Protein AF-A0A4R2I6M8-F1 (afdb_monomer_lite)

Organism: NCBI:txid328517

Radius of gyration: 14.89 Å; chains: 1; bounding box: 42×35×41 Å

pLDDT: mean 70.97, std 15.12, range [35.72, 87.62]

Structure (mmCIF, N/CA/C/O backbone):
data_AF-A0A4R2I6M8-F1
#
_entry.id   AF-A0A4R2I6M8-F1
#
loop_
_atom_site.group_PDB
_atom_site.id
_atom_site.type_symbol
_atom_site.label_atom_id
_atom_site.label_alt_id
_atom_site.label_comp_id
_atom_site.label_asym_id
_atom_site.label_entity_id
_atom_site.label_seq_id
_atom_site.pdbx_PDB_ins_code
_atom_site.Cartn_x
_atom_site.Cartn_y
_atom_site.Cartn_z
_atom_site.occupancy
_atom_site.B_iso_or_equiv
_atom_site.auth_seq_id
_atom_site.auth_comp_id
_atom_site.auth_asym_id
_atom_site.auth_atom_id
_atom_site.pdbx_PDB_model_num
ATOM 1 N N . MET A 1 1 ? 30.517 22.750 -7.968 1.00 36.44 1 MET A N 1
ATOM 2 C CA . MET A 1 1 ? 29.040 22.791 -7.957 1.00 36.44 1 MET A CA 1
ATOM 3 C C . MET A 1 1 ? 28.555 21.352 -7.991 1.00 36.44 1 MET A C 1
ATOM 5 O O . MET A 1 1 ? 28.567 20.752 -9.052 1.00 36.44 1 MET A O 1
ATOM 9 N N . ASN A 1 2 ? 28.259 20.767 -6.829 1.00 35.72 2 ASN A N 1
ATOM 10 C CA . ASN A 1 2 ? 27.710 19.414 -6.749 1.00 35.72 2 ASN A CA 1
ATOM 11 C C . ASN A 1 2 ? 26.189 19.539 -6.763 1.00 35.72 2 ASN A C 1
ATOM 13 O O . ASN A 1 2 ? 25.606 19.961 -5.767 1.00 35.72 2 ASN A O 1
ATOM 17 N N . SER A 1 3 ? 25.560 19.214 -7.888 1.00 36.62 3 SER A N 1
ATOM 18 C CA . SER A 1 3 ? 24.137 18.889 -7.881 1.00 36.62 3 SER A CA 1
ATOM 19 C C . SER A 1 3 ? 23.993 17.537 -7.181 1.00 36.62 3 SER A C 1
ATOM 21 O O . SER A 1 3 ? 24.611 16.574 -7.640 1.00 36.62 3 SER A O 1
ATOM 23 N N . PRO A 1 4 ? 23.232 17.417 -6.082 1.00 42.75 4 PRO A N 1
ATOM 24 C CA . PRO A 1 4 ? 22.845 16.106 -5.602 1.00 42.75 4 PRO A CA 1
ATOM 25 C C . PRO A 1 4 ? 21.873 15.540 -6.637 1.00 42.75 4 PRO A C 1
ATOM 27 O O . PRO A 1 4 ? 20.736 15.997 -6.748 1.00 42.75 4 PRO A O 1
ATOM 30 N N . SER A 1 5 ? 22.331 14.581 -7.441 1.00 39.78 5 SER A N 1
ATOM 31 C CA . SER A 1 5 ? 21.415 13.699 -8.158 1.00 39.78 5 SER A CA 1
ATOM 32 C C . SER A 1 5 ? 20.467 13.121 -7.110 1.00 39.78 5 SER A C 1
ATOM 34 O O . SER A 1 5 ? 20.960 12.564 -6.123 1.00 39.78 5 SER A O 1
ATOM 36 N N . PRO A 1 6 ? 19.137 13.263 -7.246 1.00 44.91 6 PRO A N 1
ATOM 37 C CA . PRO A 1 6 ? 18.244 12.540 -6.370 1.00 44.91 6 PRO A CA 1
ATOM 38 C C . PRO A 1 6 ? 18.526 11.072 -6.660 1.00 44.91 6 PRO A C 1
ATOM 40 O O . PRO A 1 6 ? 18.243 10.574 -7.748 1.00 44.91 6 PRO A O 1
ATOM 43 N N . HIS A 1 7 ? 19.157 10.387 -5.712 1.00 40.53 7 HIS A N 1
ATOM 44 C CA . HIS A 1 7 ? 19.031 8.950 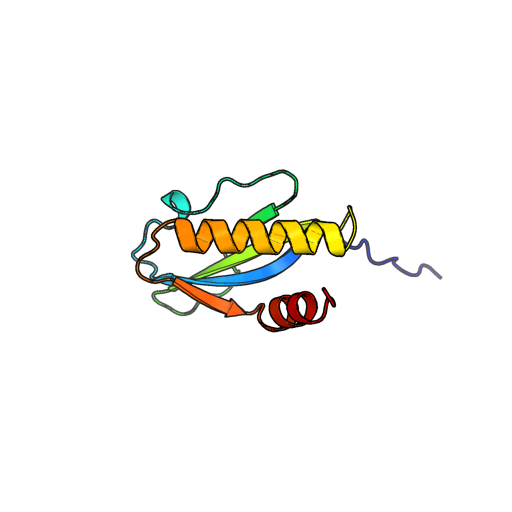-5.633 1.00 40.53 7 HIS A CA 1
ATOM 45 C C . HIS A 1 7 ? 17.528 8.720 -5.514 1.00 40.53 7 HIS A C 1
ATOM 47 O O . HIS A 1 7 ? 16.949 8.901 -4.445 1.00 40.53 7 HIS A O 1
ATOM 53 N N . LEU A 1 8 ? 16.880 8.455 -6.649 1.00 51.16 8 LEU A N 1
ATOM 54 C CA . LEU A 1 8 ? 15.541 7.908 -6.700 1.00 51.16 8 LEU A CA 1
ATOM 55 C C . LEU A 1 8 ? 15.681 6.541 -6.046 1.00 51.16 8 LEU A C 1
ATOM 57 O O . LEU A 1 8 ? 15.967 5.545 -6.701 1.00 51.16 8 LEU A O 1
ATOM 61 N N . SER A 1 9 ? 15.605 6.523 -4.720 1.00 51.91 9 SER A N 1
ATOM 62 C CA . SER A 1 9 ? 15.295 5.335 -3.953 1.00 51.91 9 SER A CA 1
ATOM 63 C C . SER A 1 9 ? 14.077 4.737 -4.650 1.00 51.91 9 SER A C 1
ATOM 65 O O . SER A 1 9 ? 13.019 5.358 -4.636 1.00 51.91 9 SER A O 1
ATOM 67 N N . GLY A 1 10 ? 14.256 3.612 -5.348 1.00 69.69 10 GLY A N 1
ATOM 68 C CA . GLY A 1 10 ? 13.279 3.087 -6.313 1.00 69.69 10 GLY A CA 1
ATOM 69 C C . GLY A 1 10 ? 11.903 2.787 -5.716 1.00 69.69 10 GLY A C 1
ATOM 70 O O . GLY A 1 10 ? 10.924 2.656 -6.433 1.00 69.69 10 GLY A O 1
ATOM 71 N N . TRP A 1 11 ? 11.792 2.771 -4.394 1.00 81.81 11 TRP A N 1
ATOM 72 C CA . TRP A 1 11 ? 10.570 2.519 -3.653 1.00 81.81 11 TRP A CA 1
ATOM 73 C C . TRP A 1 11 ? 9.638 3.730 -3.629 1.00 81.81 11 TRP A C 1
ATOM 75 O O . TRP A 1 11 ? 9.947 4.759 -3.029 1.00 81.81 11 TRP A O 1
ATOM 85 N N . THR A 1 12 ? 8.457 3.575 -4.221 1.00 83.19 12 THR A N 1
ATOM 86 C CA . THR A 1 12 ? 7.394 4.587 -4.227 1.00 83.19 12 THR A CA 1
ATOM 87 C C . THR A 1 12 ? 6.141 4.039 -3.563 1.00 83.19 12 THR A C 1
ATOM 89 O O . THR A 1 12 ? 5.738 2.909 -3.835 1.00 83.19 12 THR A O 1
ATOM 92 N N . VAL A 1 13 ? 5.504 4.847 -2.712 1.00 82.38 13 VAL A N 1
ATOM 93 C CA . VAL A 1 13 ? 4.192 4.520 -2.141 1.00 82.38 13 VAL A CA 1
ATOM 94 C C . VAL A 1 13 ? 3.143 4.617 -3.246 1.00 82.38 13 VAL A C 1
ATOM 96 O O . VAL A 1 13 ? 2.899 5.700 -3.780 1.00 82.38 13 VAL A O 1
ATOM 99 N N . VAL A 1 14 ? 2.533 3.490 -3.598 1.00 81.12 14 VAL A N 1
ATOM 100 C CA . VAL A 1 14 ? 1.501 3.422 -4.647 1.00 81.12 14 VAL A CA 1
ATOM 101 C C . VAL A 1 14 ? 0.093 3.505 -4.072 1.00 81.12 14 VAL A C 1
ATOM 103 O O . VAL A 1 14 ? -0.821 3.994 -4.737 1.00 81.12 14 VAL A O 1
ATOM 106 N N . ALA A 1 15 ? -0.081 3.069 -2.826 1.00 81.88 15 ALA A N 1
ATOM 107 C CA . ALA A 1 15 ? -1.333 3.164 -2.099 1.00 81.88 15 ALA A CA 1
ATOM 108 C C . ALA A 1 15 ? -1.087 3.133 -0.590 1.00 81.88 15 ALA A C 1
ATOM 110 O O . ALA A 1 15 ? -0.119 2.535 -0.126 1.00 81.88 15 ALA A O 1
ATOM 111 N N . THR A 1 16 ? -1.997 3.748 0.158 1.00 85.38 16 THR A N 1
ATOM 112 C CA . THR A 1 16 ? -2.055 3.645 1.616 1.00 85.38 16 THR A CA 1
ATOM 113 C C . THR A 1 16 ? -3.387 3.031 1.995 1.00 85.38 16 THR A C 1
ATOM 115 O O . THR A 1 16 ? -4.449 3.511 1.577 1.00 85.38 16 THR A O 1
ATOM 118 N N . VAL A 1 17 ? -3.319 1.974 2.790 1.00 83.19 17 VAL A N 1
ATOM 119 C CA . VAL A 1 17 ? -4.473 1.250 3.305 1.00 83.19 17 VAL A CA 1
ATOM 120 C C . VAL A 1 17 ? -4.677 1.623 4.762 1.00 83.19 17 VAL A C 1
ATOM 122 O O . VAL A 1 17 ? -3.739 1.583 5.552 1.00 83.19 17 VAL A O 1
ATOM 125 N N . GLU A 1 18 ? -5.900 1.987 5.117 1.00 84.62 18 GLU A N 1
ATOM 126 C CA . GLU A 1 18 ? -6.329 2.160 6.497 1.00 84.62 18 GLU A CA 1
ATOM 127 C C . GLU A 1 18 ? -7.088 0.927 6.960 1.00 84.62 18 GLU A C 1
ATOM 129 O O . GLU A 1 18 ? -8.026 0.497 6.284 1.00 84.62 18 GLU A O 1
ATOM 134 N N . VAL A 1 19 ? -6.703 0.410 8.124 1.00 80.69 19 VAL A N 1
ATOM 135 C CA . VAL A 1 19 ? -7.320 -0.749 8.779 1.00 80.69 19 VAL A CA 1
ATOM 136 C C . VAL A 1 19 ? -7.550 -0.444 10.252 1.00 80.69 19 VAL A C 1
ATOM 138 O O . VAL A 1 19 ? -6.810 0.342 10.839 1.00 80.69 19 VAL A O 1
ATOM 141 N N . ALA A 1 20 ? -8.576 -1.030 10.863 1.00 79.38 20 ALA A N 1
ATOM 142 C CA . ALA A 1 20 ? -8.820 -0.890 12.297 1.00 79.38 20 ALA A CA 1
ATOM 143 C C . ALA A 1 20 ? -7.657 -1.470 13.136 1.00 79.38 20 ALA A C 1
ATOM 145 O O . ALA A 1 20 ? -7.156 -2.557 12.856 1.00 79.38 20 ALA A O 1
ATOM 146 N N . ASP A 1 21 ? -7.250 -0.776 14.204 1.00 72.88 21 ASP A N 1
ATOM 147 C CA . ASP A 1 21 ? -6.143 -1.179 15.105 1.00 72.88 21 ASP A CA 1
ATOM 148 C C . ASP A 1 21 ? -6.449 -2.441 15.939 1.00 72.88 21 ASP A C 1
ATOM 150 O O . ASP A 1 21 ? -5.589 -2.974 16.634 1.00 72.88 21 ASP A O 1
ATOM 154 N N . THR A 1 22 ? -7.678 -2.952 15.850 1.00 64.56 22 THR A N 1
ATOM 155 C CA . THR A 1 22 ? -8.117 -4.207 16.472 1.00 64.56 22 THR A CA 1
ATOM 156 C C . THR A 1 22 ? -7.823 -5.445 15.624 1.00 64.56 22 THR A C 1
ATOM 158 O O . THR A 1 22 ? -7.887 -6.560 16.142 1.00 64.56 22 THR A O 1
ATOM 161 N N . GLU A 1 23 ? -7.522 -5.276 14.335 1.00 61.84 23 GLU A N 1
ATOM 162 C CA . GLU A 1 23 ? -7.243 -6.376 13.410 1.00 61.84 23 GLU A CA 1
ATOM 163 C C . GLU A 1 23 ? -5.748 -6.725 13.428 1.00 61.84 23 GLU A C 1
ATOM 165 O O . GLU A 1 23 ? -4.879 -5.858 13.301 1.00 61.84 23 GLU A O 1
ATOM 170 N N . ALA A 1 24 ? -5.424 -8.018 13.528 1.00 64.19 24 ALA A N 1
ATOM 171 C CA . ALA A 1 24 ? -4.059 -8.525 13.386 1.00 64.19 24 ALA A CA 1
ATOM 172 C C . ALA A 1 24 ? -3.624 -8.512 11.909 1.00 64.19 24 ALA A C 1
ATOM 174 O O . ALA A 1 24 ? -3.296 -9.546 11.331 1.00 64.19 24 ALA A O 1
ATOM 175 N N . ILE A 1 25 ? -3.629 -7.333 11.288 1.00 64.62 25 ILE A N 1
ATOM 176 C CA . ILE A 1 25 ? -3.425 -7.139 9.850 1.00 64.62 25 ILE A CA 1
ATOM 177 C C . ILE A 1 25 ? -2.140 -7.773 9.318 1.00 64.62 25 ILE A C 1
ATOM 179 O O . ILE A 1 25 ? -2.120 -8.273 8.200 1.00 64.62 25 ILE A O 1
ATOM 183 N N . THR A 1 26 ? -1.080 -7.847 10.122 1.00 62.50 26 THR A N 1
ATOM 184 C CA . THR A 1 26 ? 0.171 -8.512 9.728 1.00 62.50 26 THR A CA 1
ATOM 185 C C . THR A 1 26 ? -0.003 -9.994 9.380 1.00 62.50 26 THR A C 1
ATOM 187 O O . THR A 1 26 ? 0.855 -10.540 8.694 1.00 62.50 26 THR A O 1
ATOM 190 N N . GLN A 1 27 ? -1.093 -10.640 9.810 1.00 64.81 27 GLN A N 1
ATOM 191 C CA . GLN A 1 27 ? -1.435 -12.020 9.440 1.00 64.81 27 GLN A CA 1
ATOM 192 C C . GLN A 1 27 ? -2.178 -12.120 8.099 1.00 64.81 27 GLN A C 1
ATOM 194 O O . GLN A 1 27 ? -2.181 -13.187 7.492 1.00 64.81 27 GLN A O 1
ATOM 199 N N . PHE A 1 28 ? -2.793 -11.025 7.649 1.00 69.19 28 PHE A N 1
ATOM 200 C CA . PHE A 1 28 ? -3.620 -10.965 6.442 1.00 69.19 28 PHE A CA 1
ATOM 201 C C . PHE A 1 28 ? -2.943 -10.225 5.290 1.00 69.19 28 PHE A C 1
ATOM 203 O O . PHE A 1 28 ? -3.413 -10.300 4.160 1.00 69.19 28 PHE A O 1
ATOM 210 N N . LEU A 1 29 ? -1.852 -9.497 5.536 1.00 72.00 29 LEU A N 1
ATOM 211 C CA . LEU A 1 29 ? -1.110 -8.869 4.451 1.00 72.00 29 LEU A CA 1
ATOM 212 C C . LEU A 1 29 ? -0.489 -9.931 3.532 1.00 72.00 29 LEU A C 1
ATOM 214 O O . LEU A 1 29 ? 0.018 -10.946 4.023 1.00 72.00 29 LEU A O 1
ATOM 218 N N . PRO A 1 30 ? -0.465 -9.682 2.210 1.00 73.12 30 PRO A N 1
ATOM 219 C CA . PRO A 1 30 ? 0.318 -10.480 1.286 1.00 73.12 30 PRO A CA 1
ATOM 220 C C . PRO A 1 30 ? 1.776 -10.571 1.738 1.00 73.12 30 PRO A C 1
ATOM 222 O O . PRO A 1 30 ? 2.303 -9.704 2.440 1.00 73.12 30 PRO A O 1
ATOM 225 N N . ARG A 1 31 ? 2.459 -11.633 1.322 1.00 81.00 31 ARG A N 1
ATOM 226 C CA . ARG A 1 31 ? 3.866 -11.816 1.670 1.00 81.00 31 ARG A CA 1
ATOM 227 C C . ARG A 1 31 ? 4.720 -10.805 0.911 1.00 81.00 31 ARG A C 1
ATOM 229 O O . ARG A 1 31 ? 4.694 -10.795 -0.307 1.00 81.00 31 ARG A O 1
ATOM 236 N N . GLU A 1 32 ? 5.534 -10.025 1.617 1.00 83.12 32 GLU A N 1
ATOM 237 C CA . GLU A 1 32 ? 6.478 -9.102 0.974 1.00 83.12 32 GLU A CA 1
ATOM 238 C C . GLU A 1 32 ? 7.415 -9.809 -0.017 1.00 83.12 32 GLU A C 1
ATOM 240 O O . GLU A 1 32 ? 7.814 -10.965 0.182 1.00 83.12 32 GLU A O 1
ATOM 245 N N . ALA A 1 33 ? 7.806 -9.081 -1.063 1.00 84.06 33 ALA A N 1
ATOM 246 C CA . ALA A 1 33 ? 8.696 -9.560 -2.113 1.00 84.06 33 ALA A CA 1
ATOM 247 C C . ALA A 1 33 ? 9.828 -8.559 -2.384 1.00 84.06 33 ALA A C 1
ATOM 249 O O . ALA A 1 33 ? 9.876 -7.462 -1.835 1.00 84.06 33 ALA A O 1
ATOM 250 N N . ALA A 1 34 ? 10.757 -8.926 -3.269 1.00 83.38 34 ALA A N 1
ATOM 251 C CA . ALA A 1 34 ? 11.855 -8.037 -3.656 1.00 83.38 34 ALA A CA 1
ATOM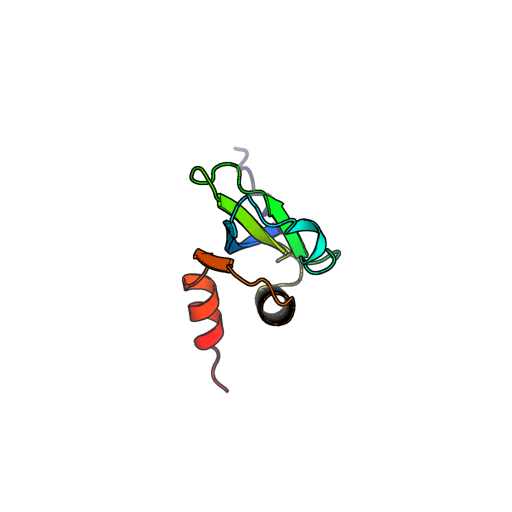 252 C C . ALA A 1 34 ? 11.372 -6.738 -4.330 1.00 83.38 34 ALA A C 1
ATOM 254 O O . ALA A 1 34 ? 12.096 -5.751 -4.322 1.00 83.38 34 ALA A O 1
ATOM 255 N N . GLU A 1 35 ? 10.162 -6.746 -4.895 1.00 85.12 35 GLU A N 1
ATOM 256 C CA . GLU A 1 35 ? 9.629 -5.669 -5.734 1.00 85.12 35 GLU A CA 1
ATOM 257 C C . GLU A 1 35 ? 8.498 -4.878 -5.049 1.00 85.12 35 GLU A C 1
ATOM 259 O O . GLU A 1 35 ? 8.101 -3.821 -5.539 1.00 85.12 35 GLU A O 1
ATOM 264 N N . TYR A 1 36 ? 7.970 -5.361 -3.916 1.00 86.88 36 TYR A N 1
ATOM 265 C CA . TYR A 1 36 ? 6.963 -4.657 -3.119 1.00 86.88 36 TYR A CA 1
ATOM 266 C C . TYR A 1 36 ? 7.083 -4.970 -1.624 1.00 86.88 36 TYR A C 1
ATOM 268 O O . TYR A 1 36 ? 7.461 -6.074 -1.232 1.00 86.88 36 TYR A O 1
ATOM 276 N N . ARG A 1 37 ? 6.710 -4.006 -0.781 1.00 87.62 37 ARG A N 1
ATOM 277 C CA . ARG A 1 37 ? 6.721 -4.142 0.682 1.00 87.62 37 ARG A CA 1
ATOM 278 C C . ARG A 1 37 ? 5.610 -3.337 1.344 1.00 87.62 37 ARG A C 1
ATOM 280 O O . ARG A 1 37 ? 5.100 -2.378 0.755 1.00 87.62 37 ARG A O 1
ATOM 287 N N . PHE A 1 38 ? 5.293 -3.688 2.583 1.00 86.19 38 PHE A N 1
ATOM 288 C CA . PHE A 1 38 ? 4.281 -3.027 3.396 1.00 86.19 38 PHE A CA 1
ATOM 289 C C . PHE A 1 38 ? 4.952 -2.318 4.563 1.00 86.19 38 PHE A C 1
ATOM 291 O O . PHE A 1 38 ? 5.574 -2.928 5.429 1.00 86.19 38 PHE A O 1
ATOM 298 N N . VAL A 1 39 ? 4.815 -1.000 4.610 1.00 85.75 39 VAL A N 1
ATOM 299 C CA . VAL A 1 39 ? 5.422 -0.187 5.662 1.00 85.75 39 VAL A CA 1
ATOM 300 C C . VAL A 1 39 ? 4.313 0.455 6.470 1.00 85.75 39 VAL A C 1
ATOM 302 O O . VAL A 1 39 ? 3.414 1.071 5.912 1.00 85.75 39 VAL A O 1
ATOM 305 N N . ARG A 1 40 ? 4.359 0.341 7.798 1.00 83.12 40 ARG A N 1
ATOM 306 C CA . ARG A 1 40 ? 3.423 1.087 8.646 1.00 83.12 40 ARG A CA 1
ATOM 307 C C . ARG A 1 40 ? 3.693 2.582 8.469 1.00 83.12 40 ARG A C 1
ATOM 309 O O . ARG A 1 40 ? 4.829 3.023 8.655 1.00 83.12 40 ARG A O 1
ATOM 316 N N . ALA A 1 41 ? 2.666 3.347 8.113 1.00 78.88 41 ALA A N 1
ATOM 317 C CA . ALA A 1 41 ? 2.798 4.786 7.962 1.00 78.88 41 ALA A CA 1
ATOM 318 C C . ALA A 1 41 ? 3.173 5.418 9.312 1.00 78.88 41 ALA A C 1
ATOM 320 O O . ALA A 1 41 ? 2.738 4.968 10.375 1.00 78.88 41 ALA A O 1
ATOM 321 N N . ALA A 1 42 ? 3.982 6.477 9.271 1.00 71.50 42 ALA A N 1
ATOM 322 C CA . ALA A 1 42 ? 4.491 7.135 10.476 1.00 71.50 42 ALA A CA 1
ATOM 323 C C . ALA A 1 42 ? 3.392 7.819 11.310 1.00 71.50 42 ALA A C 1
ATOM 325 O O . ALA A 1 42 ? 3.573 8.043 12.506 1.00 71.50 42 ALA A O 1
ATOM 326 N N . ALA A 1 43 ? 2.263 8.149 10.683 1.00 73.44 43 ALA A N 1
ATOM 327 C CA . ALA A 1 43 ? 1.104 8.735 11.331 1.00 73.44 43 ALA A CA 1
ATOM 328 C C . ALA A 1 43 ? -0.151 7.967 10.913 1.00 73.44 43 ALA A C 1
ATOM 330 O O . ALA A 1 43 ? -0.386 7.764 9.722 1.00 73.44 43 ALA A O 1
ATOM 331 N N . SER A 1 44 ? -0.964 7.584 11.893 1.00 76.44 44 SER A N 1
ATOM 332 C CA . SER A 1 44 ? -2.322 7.098 11.679 1.00 76.44 44 SER A CA 1
ATOM 333 C C . SER A 1 44 ? -3.268 7.713 12.721 1.00 76.44 44 SER A C 1
ATOM 335 O O . SER A 1 44 ? -2.831 8.052 13.827 1.00 76.44 44 SER A O 1
ATOM 337 N N . PRO A 1 45 ? -4.554 7.915 12.386 1.00 76.69 45 PRO A N 1
ATOM 338 C CA . PRO A 1 45 ? -5.573 8.327 13.344 1.00 76.69 45 PRO A CA 1
ATOM 339 C C . PRO A 1 45 ? -5.706 7.313 14.488 1.00 76.69 45 PRO A C 1
ATOM 341 O O . PRO A 1 45 ? -5.470 6.120 14.299 1.00 76.69 45 PRO A O 1
ATOM 344 N N . GLN A 1 46 ? -6.131 7.765 15.673 1.00 75.38 46 GLN A N 1
ATOM 345 C CA . GLN A 1 46 ? -6.417 6.851 16.786 1.00 75.38 46 GLN A CA 1
ATOM 346 C C . GLN A 1 46 ? -7.462 5.800 16.387 1.00 75.38 46 GLN A C 1
ATOM 348 O O . GLN A 1 46 ? -8.484 6.135 15.789 1.00 75.38 46 GLN A O 1
ATOM 353 N N . GLY A 1 47 ? -7.203 4.540 16.749 1.00 76.12 47 GLY A N 1
ATOM 354 C CA . GLY A 1 47 ? -8.064 3.400 16.421 1.00 76.12 47 GLY A CA 1
ATOM 355 C C . GLY A 1 47 ? -7.837 2.807 15.028 1.00 76.12 47 GLY A C 1
ATOM 356 O O . GLY A 1 47 ? -8.495 1.826 14.688 1.00 76.12 47 GLY A O 1
ATOM 357 N N . TYR A 1 48 ? -6.895 3.350 14.248 1.00 81.00 48 TYR A N 1
ATOM 358 C CA . TYR A 1 48 ? -6.555 2.850 12.920 1.00 81.00 48 TYR A CA 1
ATOM 359 C C . TYR A 1 48 ? -5.047 2.691 12.722 1.00 81.00 48 TYR A C 1
ATOM 361 O O . TYR A 1 48 ? -4.222 3.417 13.281 1.00 81.00 48 TYR A O 1
ATOM 369 N N . ILE A 1 49 ? -4.693 1.760 11.845 1.00 83.56 49 ILE A N 1
ATOM 370 C CA . ILE A 1 49 ? -3.353 1.507 11.336 1.00 83.56 49 ILE A CA 1
ATOM 371 C C . ILE A 1 49 ? -3.349 1.887 9.864 1.00 83.56 49 ILE A C 1
ATOM 373 O O . ILE A 1 49 ? -4.173 1.415 9.085 1.00 83.56 49 ILE A O 1
ATOM 377 N N . TRP A 1 50 ? -2.404 2.737 9.480 1.00 86.38 50 TRP A N 1
ATOM 378 C CA . TRP A 1 50 ? -2.141 3.040 8.079 1.00 86.38 50 TRP A CA 1
ATOM 379 C C . TRP A 1 50 ? -0.939 2.236 7.601 1.00 86.38 50 TRP A C 1
ATOM 381 O O . TRP A 1 50 ? 0.084 2.165 8.288 1.00 86.38 50 TRP A O 1
ATOM 391 N N . ILE A 1 51 ? -1.074 1.618 6.434 1.00 85.62 51 ILE A N 1
ATOM 392 C CA . ILE A 1 51 ? -0.057 0.774 5.815 1.00 85.62 51 ILE A CA 1
ATOM 393 C C . ILE A 1 51 ? 0.192 1.288 4.408 1.00 85.62 51 ILE A C 1
ATOM 395 O O . ILE A 1 51 ? -0.687 1.247 3.549 1.00 85.62 51 ILE A O 1
ATOM 399 N N . ASP A 1 52 ? 1.403 1.768 4.187 1.00 86.56 52 ASP A N 1
ATOM 400 C CA . ASP A 1 52 ? 1.896 2.195 2.894 1.00 86.56 52 ASP A CA 1
ATOM 401 C C . ASP A 1 52 ? 2.388 0.983 2.107 1.00 86.56 52 ASP A C 1
ATOM 403 O O . ASP A 1 52 ? 3.295 0.257 2.523 1.00 86.56 52 ASP A O 1
ATOM 407 N N . ILE A 1 53 ? 1.805 0.798 0.932 1.00 86.12 53 ILE A N 1
ATOM 408 C CA . ILE A 1 53 ? 2.235 -0.181 -0.055 1.00 86.12 53 ILE A CA 1
ATOM 409 C C . ILE A 1 53 ? 3.304 0.490 -0.900 1.00 86.12 53 ILE A C 1
ATOM 411 O O . ILE A 1 53 ? 3.022 1.440 -1.638 1.00 86.12 53 ILE A O 1
ATOM 415 N N . GLN A 1 54 ? 4.532 0.005 -0.788 1.00 87.12 54 GLN A N 1
ATOM 416 C CA . GLN A 1 54 ? 5.662 0.515 -1.550 1.00 87.12 54 GLN A CA 1
ATOM 417 C C . GLN A 1 54 ? 6.044 -0.476 -2.637 1.00 87.12 54 GLN A C 1
ATOM 419 O O . GLN A 1 54 ? 6.181 -1.663 -2.361 1.00 87.12 54 GLN A O 1
ATOM 424 N N . VAL A 1 55 ? 6.248 0.021 -3.851 1.00 86.12 55 VAL A N 1
ATOM 425 C CA . VAL A 1 55 ? 6.695 -0.770 -5.004 1.00 86.12 55 VAL A CA 1
ATOM 426 C C . VAL A 1 55 ? 8.005 -0.198 -5.517 1.00 86.12 55 VAL A C 1
ATOM 428 O O . VAL A 1 55 ? 8.179 1.023 -5.518 1.00 86.12 55 VAL A O 1
ATOM 431 N N . ASP A 1 56 ? 8.916 -1.069 -5.940 1.00 85.94 56 ASP A N 1
ATOM 432 C CA . ASP A 1 56 ? 10.158 -0.667 -6.589 1.00 85.94 56 ASP A CA 1
ATOM 433 C C . ASP A 1 56 ? 9.925 -0.310 -8.071 1.00 85.94 56 ASP A C 1
ATOM 435 O O . ASP A 1 56 ? 9.406 -1.092 -8.867 1.00 85.94 56 ASP A O 1
ATOM 439 N N . PHE A 1 57 ? 10.330 0.897 -8.446 1.00 80.75 57 PHE A N 1
ATOM 440 C CA . PHE A 1 57 ? 10.290 1.455 -9.794 1.00 80.75 57 PHE A CA 1
ATOM 441 C C . PHE A 1 57 ? 11.609 1.271 -10.545 1.00 80.75 57 PHE A C 1
ATOM 443 O O . PHE A 1 57 ? 11.704 1.687 -11.702 1.00 80.75 57 PHE A O 1
ATOM 450 N N . GLY A 1 58 ? 12.617 0.633 -9.942 1.00 79.69 58 GLY A N 1
ATOM 451 C CA . GLY A 1 58 ? 13.908 0.363 -10.577 1.00 79.69 58 GLY A CA 1
ATOM 452 C C . GLY A 1 58 ? 13.802 -0.412 -11.897 1.00 79.69 58 GLY A C 1
ATOM 453 O O . GLY A 1 58 ? 14.619 -0.209 -12.792 1.00 79.69 58 GLY A O 1
ATOM 454 N N . ALA A 1 59 ? 12.759 -1.234 -12.056 1.00 76.38 59 ALA A N 1
ATOM 455 C CA . ALA A 1 59 ? 12.454 -1.980 -13.281 1.00 76.38 59 ALA A CA 1
ATOM 456 C C . ALA A 1 59 ? 11.549 -1.223 -14.285 1.00 76.38 59 ALA A C 1
ATOM 458 O O . ALA A 1 59 ? 11.229 -1.753 -15.349 1.00 76.38 59 ALA A O 1
ATOM 459 N N . GLY A 1 60 ? 11.137 0.011 -13.972 1.00 79.19 60 GLY A N 1
ATOM 460 C CA . GLY A 1 60 ? 10.305 0.862 -14.826 1.00 79.19 60 GLY A CA 1
ATOM 461 C C . GLY A 1 60 ? 8.827 0.943 -14.418 1.00 79.19 60 GLY A C 1
ATOM 462 O O . GLY A 1 60 ? 8.289 0.100 -13.699 1.00 79.19 60 GLY A O 1
ATOM 463 N N . VAL A 1 61 ? 8.151 1.988 -14.911 1.00 78.00 61 VAL A N 1
ATOM 464 C CA . VAL A 1 61 ? 6.791 2.386 -14.493 1.00 78.00 61 VAL A CA 1
ATOM 465 C C . VAL A 1 61 ? 5.728 1.337 -14.831 1.00 78.00 61 VAL A C 1
ATOM 467 O O . VAL A 1 61 ? 4.845 1.080 -14.013 1.00 78.00 61 VAL A O 1
ATOM 470 N N . GLU A 1 62 ?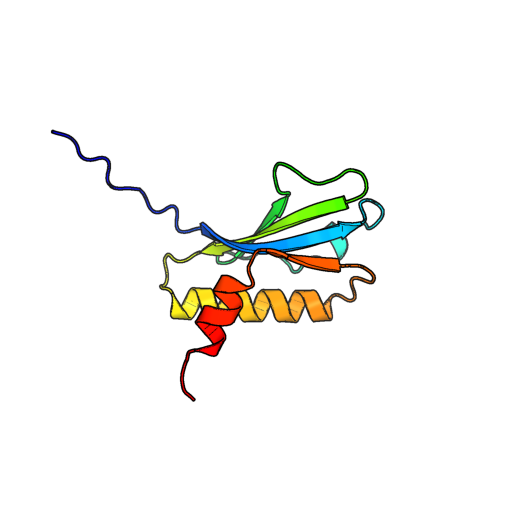 5.793 0.707 -16.007 1.00 81.00 62 GLU A N 1
ATOM 471 C CA . GLU A 1 62 ? 4.817 -0.320 -16.404 1.00 81.00 62 GLU A CA 1
ATOM 472 C C . GLU A 1 62 ? 4.884 -1.550 -15.496 1.00 81.00 62 GLU A C 1
ATOM 474 O O . GLU A 1 62 ? 3.857 -2.075 -15.056 1.00 81.00 62 GLU A O 1
ATOM 479 N N . HIS A 1 63 ? 6.106 -1.980 -15.184 1.00 80.50 63 HIS A N 1
ATOM 480 C CA . HIS A 1 63 ? 6.360 -3.117 -14.318 1.00 80.50 63 HIS A CA 1
ATOM 481 C C . HIS A 1 63 ? 5.868 -2.8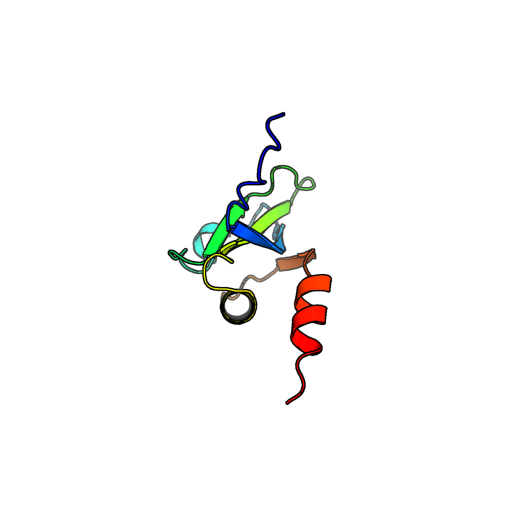39 -12.891 1.00 80.50 63 HIS A C 1
ATOM 483 O O . HIS A 1 63 ? 5.074 -3.617 -12.356 1.00 80.50 63 HIS A O 1
ATOM 489 N N . ALA A 1 64 ? 6.225 -1.680 -12.331 1.00 79.56 64 ALA A N 1
ATOM 490 C CA . ALA A 1 64 ? 5.744 -1.241 -11.023 1.00 79.56 64 ALA A CA 1
ATOM 491 C C . ALA A 1 64 ? 4.208 -1.125 -10.975 1.00 79.56 64 ALA A C 1
ATOM 493 O O . ALA A 1 64 ? 3.571 -1.563 -10.018 1.00 79.56 64 ALA A O 1
ATOM 494 N N . SER A 1 65 ? 3.582 -0.624 -12.044 1.00 80.75 65 SER A N 1
ATOM 495 C CA . SER A 1 65 ? 2.118 -0.526 -12.151 1.00 80.75 65 SER A CA 1
ATOM 496 C C . SER A 1 65 ? 1.433 -1.896 -12.176 1.00 80.75 65 SER A C 1
ATOM 498 O O . SER A 1 65 ? 0.334 -2.066 -11.644 1.00 80.75 65 SER A O 1
ATOM 500 N N . ARG A 1 66 ? 2.054 -2.901 -12.802 1.00 84.12 66 ARG A N 1
ATOM 501 C CA . ARG A 1 66 ? 1.555 -4.284 -12.787 1.00 84.12 66 ARG A CA 1
ATOM 502 C C . ARG A 1 66 ? 1.661 -4.905 -11.393 1.00 84.12 66 ARG A C 1
ATOM 504 O O . ARG A 1 66 ? 0.701 -5.540 -10.956 1.00 84.12 66 ARG A O 1
ATOM 511 N N . ILE A 1 67 ? 2.775 -4.691 -10.693 1.00 84.31 67 ILE A N 1
ATOM 512 C CA . ILE A 1 67 ? 2.943 -5.160 -9.310 1.00 84.31 67 ILE A CA 1
ATOM 513 C C . ILE A 1 67 ? 1.919 -4.494 -8.398 1.00 84.31 67 ILE A C 1
ATOM 515 O O . ILE A 1 67 ? 1.206 -5.195 -7.690 1.00 84.31 67 ILE A O 1
ATOM 519 N N . ALA A 1 68 ? 1.774 -3.169 -8.473 1.00 80.06 68 ALA A N 1
ATOM 520 C CA . ALA A 1 68 ? 0.802 -2.429 -7.674 1.00 80.06 68 ALA A CA 1
ATOM 521 C C . ALA A 1 68 ? -0.620 -2.990 -7.839 1.00 80.06 68 ALA A C 1
ATOM 523 O O . ALA A 1 68 ? -1.308 -3.220 -6.851 1.00 80.06 68 ALA A O 1
ATOM 524 N N . ARG A 1 69 ? -1.040 -3.290 -9.078 1.00 80.44 69 ARG A N 1
ATOM 525 C CA . ARG A 1 69 ? -2.340 -3.933 -9.348 1.00 80.44 69 ARG A CA 1
ATOM 526 C C . ARG A 1 69 ? -2.452 -5.333 -8.749 1.00 80.44 69 ARG A C 1
ATOM 528 O O . ARG A 1 69 ? -3.503 -5.672 -8.223 1.00 80.44 69 ARG A O 1
ATOM 535 N N . THR A 1 70 ? -1.383 -6.122 -8.819 1.00 84.00 70 THR A N 1
ATOM 536 C CA . THR A 1 70 ? -1.354 -7.480 -8.254 1.00 84.00 70 THR A CA 1
ATOM 537 C C . THR A 1 70 ? -1.501 -7.430 -6.737 1.00 84.00 70 THR A C 1
ATOM 539 O O . THR A 1 70 ? -2.396 -8.064 -6.195 1.00 84.00 70 THR A O 1
ATOM 542 N N . VAL A 1 71 ? -0.703 -6.595 -6.066 1.00 82.44 71 VAL A N 1
ATOM 543 C CA . VAL A 1 71 ? -0.741 -6.425 -4.607 1.00 82.44 71 VAL A CA 1
ATOM 544 C C . VAL A 1 71 ? -2.108 -5.933 -4.133 1.00 82.44 71 VAL A C 1
ATOM 546 O O . VAL A 1 71 ? -2.627 -6.420 -3.134 1.00 82.44 71 VAL A O 1
ATOM 549 N N . LEU A 1 72 ? -2.715 -4.986 -4.853 1.00 78.00 72 LEU A N 1
ATOM 550 C CA . LEU A 1 72 ? -4.054 -4.497 -4.523 1.00 78.00 72 LEU A CA 1
ATOM 551 C C . LEU A 1 72 ? -5.128 -5.578 -4.701 1.00 78.00 72 LEU A C 1
ATOM 553 O O . LEU A 1 72 ? -5.978 -5.720 -3.829 1.00 78.00 72 LEU A O 1
ATOM 557 N N . GLY A 1 73 ? -5.064 -6.367 -5.777 1.00 79.12 73 GLY A N 1
ATOM 558 C CA . GLY A 1 73 ? -5.981 -7.493 -5.974 1.00 79.12 73 GLY A CA 1
ATOM 559 C C . GLY A 1 73 ? -5.813 -8.589 -4.916 1.00 79.12 73 GLY A C 1
ATOM 560 O O . GLY A 1 73 ? -6.799 -9.157 -4.453 1.00 79.12 73 GLY A O 1
ATOM 561 N N . GLU A 1 74 ? -4.580 -8.860 -4.484 1.00 81.69 74 GLU A N 1
ATOM 562 C CA . GLU A 1 74 ? -4.315 -9.786 -3.377 1.00 81.69 74 GLU A CA 1
ATOM 563 C C . GLU A 1 74 ? -4.874 -9.255 -2.054 1.00 81.69 74 GLU A C 1
ATOM 565 O O . GLU A 1 74 ? -5.519 -10.007 -1.332 1.00 81.69 74 GLU A O 1
ATOM 570 N N . LEU A 1 75 ? -4.719 -7.959 -1.766 1.00 76.50 75 LEU A N 1
ATOM 571 C CA . LEU A 1 75 ? -5.303 -7.331 -0.576 1.00 76.50 75 LEU A CA 1
ATOM 572 C C . LEU A 1 75 ? -6.833 -7.414 -0.552 1.00 76.50 75 LEU A C 1
ATOM 574 O O . LEU A 1 75 ? -7.403 -7.697 0.500 1.00 76.50 75 LEU A O 1
ATOM 578 N N . GLU A 1 76 ? -7.494 -7.220 -1.696 1.00 73.75 76 GLU A N 1
ATOM 579 C CA . GLU A 1 76 ? -8.940 -7.452 -1.838 1.00 73.75 76 GLU A CA 1
ATOM 580 C C . GLU A 1 76 ? -9.318 -8.919 -1.585 1.00 73.75 76 GLU A C 1
ATOM 582 O O . GLU A 1 76 ? -10.368 -9.198 -1.005 1.00 73.75 76 GLU A O 1
ATOM 587 N N . GLY A 1 77 ? -8.450 -9.861 -1.961 1.00 73.75 77 GLY A N 1
ATOM 588 C CA . GLY A 1 77 ? -8.633 -11.294 -1.727 1.00 73.75 77 GLY A CA 1
ATOM 589 C C . GLY A 1 77 ? -8.315 -11.771 -0.304 1.00 73.75 77 GLY A C 1
ATOM 590 O O . GLY A 1 77 ? -8.797 -12.833 0.091 1.00 73.75 77 GLY A O 1
ATOM 591 N N . CYS A 1 78 ? -7.549 -11.009 0.484 1.00 71.44 78 CYS A N 1
ATOM 592 C CA . CYS A 1 78 ? -7.103 -11.406 1.826 1.00 71.44 78 CYS A CA 1
ATOM 593 C C . CYS A 1 78 ? -8.213 -11.432 2.892 1.00 71.44 78 CYS A C 1
ATOM 595 O O . CYS A 1 78 ? -7.952 -11.816 4.031 1.00 71.44 78 CYS A O 1
ATOM 597 N N . GLY A 1 79 ? -9.450 -11.063 2.545 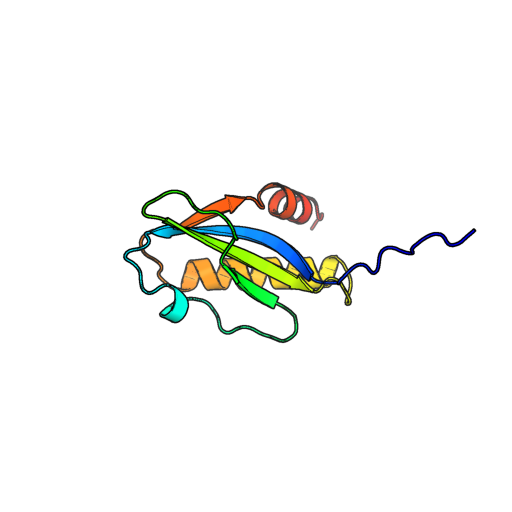1.00 63.38 79 GLY A N 1
ATOM 598 C CA . GLY A 1 79 ? -10.596 -11.190 3.450 1.00 63.38 79 GLY A CA 1
ATOM 599 C C . GLY A 1 79 ? -10.547 -10.244 4.651 1.00 63.38 79 GLY A C 1
ATOM 600 O O . GLY A 1 79 ? -11.199 -10.512 5.656 1.00 63.38 79 GLY A O 1
ATOM 601 N N . LEU A 1 80 ? -9.783 -9.152 4.555 1.00 67.69 80 LEU A N 1
ATOM 602 C CA . LEU A 1 80 ? -9.807 -8.065 5.529 1.00 67.69 80 LEU A CA 1
ATOM 603 C C . LEU A 1 80 ? -11.239 -7.515 5.614 1.00 67.69 80 LEU A C 1
ATOM 605 O O . LEU A 1 80 ? -11.767 -6.987 4.635 1.00 67.69 80 LEU A O 1
ATOM 609 N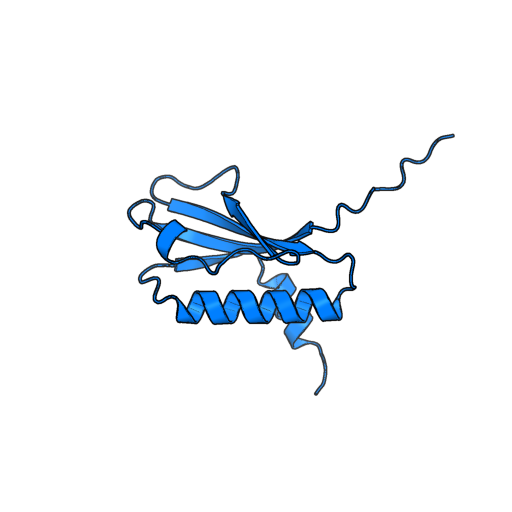 N . THR A 1 81 ? -11.870 -7.662 6.779 1.00 65.00 81 THR A N 1
ATOM 610 C CA . THR A 1 81 ? -13.291 -7.322 6.970 1.00 65.00 81 THR A CA 1
ATOM 611 C C . THR A 1 81 ? -13.533 -5.812 6.903 1.00 65.00 81 THR A C 1
ATOM 613 O O . THR A 1 81 ? -14.565 -5.375 6.404 1.00 65.00 81 THR A O 1
ATOM 616 N N . ASP A 1 82 ? -12.555 -5.023 7.359 1.00 70.06 82 ASP A N 1
ATOM 617 C CA . ASP A 1 82 ? -12.632 -3.564 7.466 1.00 70.06 82 ASP A CA 1
ATOM 618 C C . ASP A 1 82 ? -11.301 -2.906 7.060 1.00 70.06 82 ASP A C 1
ATOM 620 O O . ASP A 1 82 ? -10.512 -2.454 7.897 1.00 70.06 82 ASP A O 1
ATOM 624 N N . PHE A 1 83 ? -11.042 -2.834 5.751 1.00 74.38 83 PHE A N 1
ATOM 625 C CA . PHE A 1 83 ? -9.970 -2.000 5.203 1.00 74.38 83 PHE A CA 1
ATOM 626 C C . PHE A 1 83 ? -10.484 -1.040 4.134 1.00 74.38 83 PHE A C 1
ATOM 628 O O . PHE A 1 83 ? -11.424 -1.337 3.394 1.00 74.38 83 PHE A O 1
ATOM 635 N N . ARG A 1 84 ? -9.838 0.123 4.015 1.00 77.25 84 ARG A N 1
ATOM 636 C CA . ARG A 1 84 ? -10.093 1.067 2.920 1.00 77.25 84 ARG A CA 1
ATOM 637 C C . ARG A 1 84 ? -8.803 1.663 2.380 1.00 77.25 84 ARG A C 1
ATOM 639 O O . ARG A 1 84 ? -7.877 1.963 3.126 1.00 77.25 84 ARG A O 1
ATOM 646 N N . ILE A 1 85 ? -8.759 1.901 1.074 1.00 77.62 85 ILE A N 1
ATOM 647 C CA . ILE A 1 85 ? -7.654 2.619 0.433 1.00 77.62 85 ILE A CA 1
ATOM 648 C C . ILE A 1 85 ? -7.908 4.123 0.597 1.00 77.62 85 ILE A C 1
ATOM 650 O O . ILE A 1 85 ? -8.872 4.657 0.047 1.00 77.62 85 ILE A O 1
ATOM 654 N N . ILE A 1 86 ? -7.053 4.810 1.355 1.00 75.00 86 ILE A N 1
ATOM 655 C CA . ILE A 1 86 ? -7.220 6.237 1.694 1.00 75.00 86 ILE A CA 1
ATOM 656 C C . ILE A 1 86 ? -6.360 7.173 0.838 1.00 75.00 86 ILE A C 1
ATOM 658 O O . ILE A 1 86 ? -6.694 8.345 0.673 1.00 75.00 86 ILE A O 1
ATOM 662 N N . ALA A 1 87 ? -5.277 6.661 0.254 1.00 71.94 87 ALA A N 1
ATOM 663 C CA . ALA A 1 87 ? -4.404 7.391 -0.658 1.00 71.94 87 ALA A CA 1
ATOM 664 C C . ALA A 1 87 ? -3.897 6.446 -1.757 1.00 71.94 87 ALA A C 1
ATOM 666 O O . ALA A 1 87 ? -3.815 5.241 -1.546 1.00 71.94 87 ALA A O 1
ATOM 667 N N . GLY A 1 88 ? -3.599 6.986 -2.945 1.00 61.94 88 GLY A N 1
ATOM 668 C CA . GLY A 1 88 ? -3.187 6.195 -4.121 1.00 61.94 88 GLY A CA 1
ATOM 669 C C . GLY A 1 88 ? -4.182 6.180 -5.289 1.00 61.94 88 GLY A C 1
ATOM 670 O O . GLY A 1 88 ? -3.856 5.690 -6.368 1.00 61.94 88 GLY A O 1
ATOM 671 N N . ARG A 1 89 ? -5.369 6.802 -5.153 1.00 49.78 89 ARG A N 1
ATOM 672 C CA . ARG A 1 89 ? -6.340 6.945 -6.265 1.00 49.78 89 ARG A CA 1
ATOM 673 C C . ARG A 1 89 ? -5.751 7.615 -7.511 1.00 49.78 89 ARG A C 1
ATOM 675 O O . ARG A 1 89 ? -6.158 7.279 -8.615 1.00 49.78 89 ARG A O 1
ATOM 682 N N . ALA A 1 90 ? -4.786 8.522 -7.347 1.00 47.41 90 ALA A N 1
ATOM 683 C CA . ALA A 1 90 ? -4.078 9.139 -8.468 1.00 47.41 90 ALA A CA 1
ATOM 684 C C . ALA A 1 90 ? -3.218 8.125 -9.249 1.00 47.41 90 ALA A C 1
ATOM 686 O O . ALA A 1 90 ? -3.178 8.190 -10.471 1.00 47.41 90 ALA A O 1
ATOM 687 N N . TYR A 1 91 ? -2.606 7.143 -8.576 1.00 56.66 91 TYR A N 1
ATOM 688 C CA . TYR A 1 91 ? -1.894 6.041 -9.233 1.00 56.66 91 TYR A CA 1
ATOM 689 C C . TYR A 1 91 ? -2.859 5.085 -9.941 1.00 56.66 91 TYR A C 1
ATOM 691 O O . TYR A 1 91 ? -2.631 4.722 -11.092 1.00 56.66 91 TYR A O 1
ATOM 699 N N . LEU A 1 92 ? -3.989 4.754 -9.307 1.00 51.19 92 LEU A N 1
ATOM 700 C CA . LEU A 1 92 ? -5.056 3.975 -9.948 1.00 51.19 92 LEU A CA 1
ATOM 701 C C . LEU A 1 92 ? -5.583 4.665 -11.218 1.00 51.19 92 LEU A C 1
ATOM 703 O O . LEU A 1 92 ? -5.735 4.012 -12.250 1.00 51.19 92 LEU A O 1
ATOM 707 N N . ALA A 1 93 ? -5.771 5.988 -11.177 1.00 52.09 93 ALA A N 1
ATOM 708 C CA . ALA A 1 93 ? -6.168 6.788 -12.337 1.00 52.09 93 ALA A CA 1
ATOM 709 C C . ALA A 1 93 ? -5.099 6.808 -13.447 1.00 52.09 93 ALA A C 1
ATOM 711 O O . ALA A 1 93 ? -5.445 6.749 -14.624 1.00 52.09 93 ALA A O 1
ATOM 712 N N . LEU A 1 94 ? -3.805 6.828 -13.099 1.00 48.50 94 LEU A N 1
ATOM 713 C CA . LEU A 1 94 ? -2.717 6.710 -14.080 1.00 48.50 94 LEU A CA 1
ATOM 714 C C . LEU A 1 94 ? -2.728 5.345 -14.787 1.00 48.50 94 LEU A C 1
ATOM 716 O O . LEU A 1 94 ? -2.448 5.272 -15.980 1.00 48.50 94 LEU A O 1
ATOM 720 N N . THR A 1 95 ? -3.112 4.270 -14.090 1.00 46.66 95 THR A N 1
ATOM 721 C CA . THR A 1 95 ? -3.229 2.929 -14.694 1.00 46.66 95 THR A CA 1
ATOM 722 C C . THR A 1 95 ? -4.520 2.698 -15.484 1.00 46.66 95 THR A C 1
ATOM 724 O O . THR A 1 95 ? -4.538 1.815 -16.338 1.00 46.66 95 THR A O 1
ATOM 727 N N . SER A 1 96 ? -5.581 3.483 -15.250 1.00 47.00 96 SER A N 1
ATOM 728 C CA . SER A 1 96 ? -6.826 3.414 -16.037 1.00 47.00 96 SER A CA 1
ATOM 729 C C . SER A 1 96 ? -6.770 4.226 -17.337 1.00 47.00 96 SER A C 1
ATOM 731 O O . SER A 1 96 ? -7.722 4.199 -18.111 1.00 47.00 96 SER A O 1
ATOM 733 N N . LEU A 1 97 ? -5.690 4.981 -17.558 1.00 45.59 97 LEU A N 1
ATOM 734 C CA . LEU A 1 97 ? -5.440 5.764 -18.772 1.00 45.59 97 LEU A CA 1
ATOM 735 C C . LEU A 1 97 ? -4.597 5.010 -19.814 1.00 45.59 97 LEU A C 1
ATOM 737 O O . LEU A 1 97 ? -4.322 5.568 -20.874 1.00 45.59 97 LEU A O 1
ATOM 741 N N . ALA A 1 98 ? -4.201 3.760 -19.550 1.00 37.53 98 ALA A N 1
ATOM 742 C CA . ALA A 1 98 ? -3.580 2.920 -20.568 1.00 37.53 98 ALA A CA 1
ATOM 743 C C . ALA A 1 98 ? -4.663 2.440 -21.561 1.00 37.53 98 ALA A C 1
ATOM 745 O O . ALA A 1 98 ? -5.597 1.758 -21.130 1.00 37.53 98 ALA A O 1
ATOM 746 N N . PRO A 1 99 ? -4.590 2.802 -22.858 1.00 38.19 99 PRO A N 1
ATOM 747 C CA . PRO A 1 99 ? -5.529 2.301 -23.854 1.00 38.19 99 PRO A CA 1
ATOM 748 C C . PRO A 1 99 ? -5.338 0.790 -24.045 1.00 38.19 99 PRO A C 1
ATOM 750 O O . PRO A 1 99 ? -4.211 0.295 -23.997 1.00 38.19 99 PRO A O 1
ATOM 753 N N . ALA A 1 100 ? -6.462 0.088 -24.212 1.00 40.59 100 ALA A N 1
ATOM 754 C CA . ALA A 1 100 ? -6.534 -1.330 -24.560 1.00 40.59 100 ALA A CA 1
ATOM 755 C C . ALA A 1 100 ? -5.914 -1.635 -25.931 1.00 40.59 100 ALA A C 1
ATOM 757 O O . ALA A 1 100 ? -5.951 -0.738 -26.807 1.00 40.59 100 ALA A O 1
#

Secondary structure (DSSP, 8-state):
---------SEEEEEEEEEETTS-GGGTSPPP-SSEEEEE-S---TTEEEEEEEEE-TT-HHHHHHHHHHHHHHHHHTT-SSEEEEE-HHHHHHHTTS--

Foldseek 3Di:
DDDPDPPPPQKDQQWKKKAFPPDPCVVLQDDDDPFWDWDFDPDDPPRITIITIIGGCPVHDVVSLVVVVVRVVSSVVSPRVDMDTPDNVVVVVVVVPDDD

Sequence (100 aa):
MNSPSPHLSGWTVVATVEVADTEAITQFLPREAAEYRFVRAAASPQGYIWIDIQVDFGAGVEHASRIARTVLGELEGCGLTDFRIIAGRAYLALTSLAPA